Protein AF-A0A5C7XMF4-F1 (afdb_monomer)

Foldseek 3Di:
DQADDDDPDPQSLVLLCVLCVQLSVLLVQLNVLSPQLVVQLVVLVVVQVVCVVVVNHDPVSVVRNVVSVVSNVSSVVSNVVSVVSQVVQVWDADPVQRKIWGHDPNDIDITGPVNVVVVVVD

Mean predicted aligned error: 5.95 Å

Sequence (122 aa):
MFVQPMWSDEVERIGFRRCTPLGYALHGIGGLLGFIGLLSLFASLAYAAYRGIAGTFDTSLLWMPVAGLGFGVVGGSLTALARSLAKRKSYRYDYASRMSCWREGGAERTYSFDDWQAERQR

Radius of gyration: 20.02 Å; Cα contacts (8 Å, |Δi|>4): 169; chains: 1; bounding box: 48×26×61 Å

pLDDT: mean 88.36, std 5.84, range [59.41, 94.56]

Solvent-accessible surface area (backbone atoms only — not comparable to full-atom values): 6261 Å² total; per-r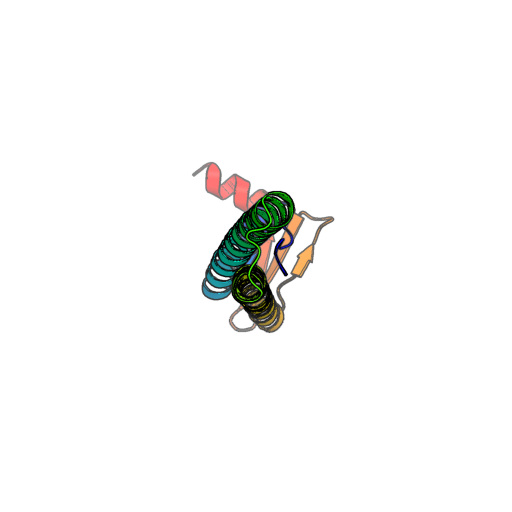esidue (Å²): 76,42,75,66,89,72,68,94,46,70,38,51,48,50,33,46,35,70,74,25,54,67,27,41,51,32,34,51,53,10,38,50,35,2,48,51,12,51,53,43,26,54,53,35,49,54,50,49,52,51,28,49,75,70,72,67,61,55,80,74,59,60,52,48,37,52,52,12,49,49,32,13,52,52,9,31,49,34,33,51,49,17,51,50,55,35,52,76,32,57,50,46,71,41,82,90,76,44,30,15,36,30,49,56,97,88,43,82,46,76,40,37,53,66,57,56,53,58,64,71,77,108

Nearest PDB structures (foldseek):
  4bne-assembly1_B  TM=4.665E-01  e=2.699E+00  Gallus gallus
  3q84-assembly1_B  TM=3.890E-01  e=2.002E+00  Homo sapiens
  3lll-assembly1_B  TM=3.950E-01  e=2.542E+00  Mus musculus
  2x3v-assembly2_C  TM=3.792E-01  e=2.865E+00  Mus musculus
  3ja6-assembly1_I  TM=3.762E-01  e=2.125E+00  Escherichia coli

Structure (mmCIF, N/CA/C/O backbone):
data_AF-A0A5C7XMF4-F1
#
_entry.id   AF-A0A5C7XMF4-F1
#
loop_
_atom_site.group_PDB
_atom_site.id
_atom_site.type_symbol
_atom_site.label_atom_id
_atom_site.label_alt_id
_atom_site.label_comp_id
_atom_site.label_asym_id
_atom_site.label_entity_id
_atom_site.label_seq_id
_atom_site.pdbx_PDB_ins_code
_atom_site.Cartn_x
_atom_site.Cartn_y
_atom_site.Cartn_z
_atom_site.occupancy
_atom_site.B_iso_or_equiv
_atom_site.auth_seq_id
_atom_site.auth_comp_id
_atom_site.auth_asym_id
_atom_site.auth_atom_id
_atom_site.pdbx_PDB_model_num
ATOM 1 N N . MET A 1 1 ? -3.823 -5.756 3.292 1.00 61.91 1 MET A N 1
ATOM 2 C CA . MET A 1 1 ? -5.045 -4.971 3.571 1.00 61.91 1 MET A CA 1
ATOM 3 C C . MET A 1 1 ? -4.663 -3.587 4.072 1.00 61.91 1 MET A C 1
ATOM 5 O O . MET A 1 1 ? -4.947 -2.629 3.377 1.00 61.91 1 MET A O 1
ATOM 9 N N . PHE A 1 2 ? -3.918 -3.488 5.179 1.00 59.41 2 PHE A N 1
ATOM 10 C CA . PHE A 1 2 ? -3.459 -2.197 5.713 1.00 59.41 2 PHE A CA 1
ATOM 11 C C . PHE A 1 2 ? -2.011 -1.831 5.362 1.00 59.41 2 PHE A C 1
ATOM 13 O O . PHE A 1 2 ? -1.737 -0.681 5.045 1.00 59.41 2 PHE A O 1
ATOM 20 N N . VAL A 1 3 ? -1.097 -2.808 5.362 1.00 68.56 3 VAL A N 1
ATOM 21 C CA . VAL A 1 3 ? 0.304 -2.602 4.967 1.00 68.56 3 VAL A CA 1
ATOM 22 C C . VAL A 1 3 ? 0.502 -3.155 3.561 1.00 68.56 3 VAL A C 1
ATOM 24 O O . VAL A 1 3 ? 0.236 -4.333 3.304 1.00 68.56 3 VAL A O 1
ATOM 27 N N . GLN A 1 4 ? 0.902 -2.281 2.642 1.00 72.75 4 GLN A N 1
ATOM 28 C CA . GLN A 1 4 ? 1.258 -2.641 1.272 1.00 72.75 4 GLN A CA 1
ATOM 29 C C . GLN A 1 4 ? 2.758 -2.952 1.211 1.00 72.75 4 GLN A C 1
ATOM 31 O O . GLN A 1 4 ? 3.521 -2.322 1.945 1.00 72.75 4 GLN A O 1
ATOM 36 N N . PRO A 1 5 ? 3.208 -3.897 0.366 1.00 76.12 5 PRO A N 1
ATOM 37 C CA . PRO A 1 5 ? 4.632 -4.174 0.236 1.00 76.12 5 PRO A CA 1
ATOM 38 C C . PRO A 1 5 ? 5.334 -2.931 -0.301 1.00 76.12 5 PRO A C 1
ATOM 40 O O . PRO A 1 5 ? 4.965 -2.431 -1.365 1.00 76.12 5 PRO A O 1
ATOM 43 N N . MET A 1 6 ? 6.306 -2.440 0.461 1.00 81.94 6 MET A N 1
ATOM 44 C CA . MET A 1 6 ? 7.133 -1.310 0.064 1.00 81.94 6 MET A CA 1
ATOM 45 C C . MET A 1 6 ? 8.095 -1.737 -1.049 1.00 81.94 6 MET A C 1
ATOM 47 O O . MET A 1 6 ? 8.429 -2.917 -1.160 1.00 81.94 6 MET A O 1
ATOM 51 N N . TRP A 1 7 ? 8.514 -0.778 -1.871 1.00 87.75 7 TRP A N 1
ATOM 52 C CA . TRP A 1 7 ? 9.517 -0.997 -2.911 1.00 87.75 7 TRP A CA 1
ATOM 53 C C . TRP A 1 7 ? 10.832 -1.472 -2.282 1.00 87.75 7 TRP A C 1
ATOM 55 O O . TRP A 1 7 ? 11.234 -0.938 -1.244 1.00 87.75 7 TRP A O 1
ATOM 65 N N . SER A 1 8 ? 11.501 -2.451 -2.893 1.00 85.81 8 SER A N 1
ATOM 66 C CA . SER A 1 8 ? 12.825 -2.905 -2.456 1.00 85.81 8 SER A CA 1
ATOM 67 C C . SER A 1 8 ? 13.881 -1.827 -2.662 1.00 85.81 8 SER A C 1
ATOM 69 O O . SER A 1 8 ? 14.829 -1.726 -1.885 1.00 85.81 8 SER A O 1
ATOM 71 N N . ASP A 1 9 ? 13.704 -1.009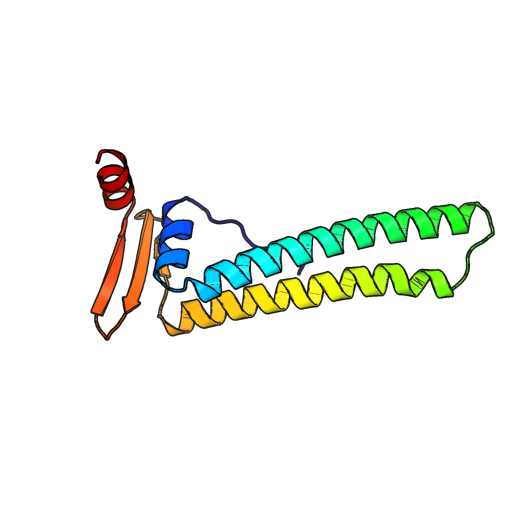 -3.696 1.00 87.88 9 ASP A N 1
ATOM 72 C CA . ASP A 1 9 ? 14.601 0.074 -4.059 1.00 87.88 9 ASP A CA 1
ATOM 73 C C . ASP A 1 9 ? 13.917 1.103 -4.969 1.00 87.88 9 ASP A C 1
ATOM 75 O O . ASP A 1 9 ? 12.759 0.999 -5.384 1.00 87.88 9 ASP A O 1
ATOM 79 N N . GLU A 1 10 ? 14.682 2.147 -5.258 1.00 88.31 10 GLU A N 1
ATOM 80 C CA . GLU A 1 10 ? 14.251 3.288 -6.045 1.00 88.31 10 GLU A CA 1
ATOM 81 C C . GLU A 1 10 ? 14.057 2.949 -7.533 1.00 88.31 10 GLU A C 1
ATOM 83 O O . GLU A 1 10 ? 13.232 3.572 -8.204 1.00 88.31 10 GLU A O 1
ATOM 88 N N . VAL A 1 11 ? 14.762 1.933 -8.045 1.00 88.12 11 VAL A N 1
ATOM 89 C CA . VAL A 1 11 ? 14.644 1.480 -9.438 1.00 88.12 11 VAL A CA 1
ATOM 90 C C . VAL A 1 11 ? 13.309 0.776 -9.638 1.00 88.12 11 VAL A C 1
ATOM 92 O O . VAL A 1 11 ? 12.603 1.081 -10.600 1.00 88.12 11 VAL A O 1
ATOM 95 N N . GLU A 1 12 ? 12.903 -0.083 -8.700 1.00 90.31 12 GLU A N 1
ATOM 96 C CA . GLU A 1 12 ? 11.573 -0.695 -8.692 1.00 90.31 12 GLU A CA 1
ATOM 97 C C . GLU A 1 12 ? 10.483 0.389 -8.672 1.00 90.31 12 GLU A C 1
ATOM 99 O O . GLU A 1 12 ? 9.582 0.392 -9.519 1.00 90.31 12 GLU A O 1
ATOM 104 N N . ARG A 1 13 ? 10.612 1.372 -7.767 1.00 91.44 13 ARG A N 1
ATOM 105 C CA . ARG A 1 13 ? 9.656 2.479 -7.618 1.00 91.44 13 ARG A CA 1
ATOM 106 C C . ARG A 1 13 ? 9.502 3.296 -8.900 1.00 91.44 13 ARG A C 1
ATOM 108 O O . ARG A 1 13 ? 8.379 3.560 -9.343 1.00 91.44 13 ARG A O 1
ATOM 115 N N . ILE A 1 14 ? 10.618 3.718 -9.492 1.00 90.31 14 ILE A N 1
ATOM 116 C CA . ILE A 1 14 ? 10.622 4.528 -10.716 1.00 90.31 14 ILE A CA 1
ATOM 117 C C . ILE A 1 14 ? 10.130 3.699 -11.901 1.00 90.31 14 ILE A C 1
ATOM 119 O O . ILE A 1 14 ? 9.292 4.184 -12.663 1.00 90.31 14 ILE A O 1
ATOM 123 N N . GLY A 1 15 ? 10.573 2.448 -12.024 1.00 89.69 15 GLY A N 1
ATOM 124 C CA . GLY A 1 15 ? 10.118 1.524 -13.057 1.00 89.69 15 GLY A CA 1
ATOM 125 C C . GLY A 1 15 ? 8.608 1.316 -13.024 1.00 89.69 15 GLY A C 1
ATOM 126 O O . GLY A 1 15 ? 7.937 1.418 -14.050 1.00 89.69 15 GLY A O 1
ATOM 127 N N . PHE A 1 16 ? 8.037 1.110 -11.835 1.00 90.75 16 PHE A N 1
ATOM 128 C CA . PHE A 1 16 ? 6.591 0.964 -11.670 1.00 90.75 16 PHE A CA 1
ATOM 129 C C . PHE A 1 16 ? 5.837 2.251 -12.036 1.00 90.75 16 PHE A C 1
ATOM 131 O O . PHE A 1 16 ? 4.795 2.200 -12.699 1.00 90.75 16 PHE A O 1
ATOM 138 N N . ARG A 1 17 ? 6.377 3.417 -11.653 1.00 92.00 17 ARG A N 1
ATOM 139 C CA . ARG A 1 17 ? 5.823 4.734 -12.005 1.00 92.00 17 ARG A CA 1
ATOM 140 C C . ARG A 1 17 ? 5.851 4.996 -13.512 1.00 92.00 17 ARG A C 1
ATOM 142 O O . ARG A 1 17 ? 4.865 5.512 -14.032 1.00 92.00 17 ARG A O 1
ATOM 149 N N . ARG A 1 18 ? 6.944 4.647 -14.201 1.00 89.06 18 ARG A N 1
ATOM 150 C CA . ARG A 1 18 ? 7.083 4.785 -15.664 1.00 89.06 18 ARG A CA 1
ATOM 151 C C . ARG A 1 18 ? 6.147 3.828 -16.397 1.00 89.06 18 ARG A C 1
ATOM 153 O O . ARG A 1 18 ? 5.425 4.252 -17.291 1.00 89.06 18 ARG A O 1
ATOM 160 N N . CYS A 1 19 ? 6.087 2.573 -15.958 1.00 90.31 19 CYS A N 1
ATOM 161 C CA . CYS A 1 19 ? 5.197 1.568 -16.529 1.00 90.31 19 CYS A CA 1
ATOM 162 C C . CYS A 1 19 ? 3.718 1.962 -16.382 1.00 90.31 19 CYS A C 1
ATOM 164 O O . CYS A 1 19 ? 2.962 1.963 -17.357 1.00 90.31 19 CYS A O 1
ATOM 166 N N . THR A 1 20 ? 3.281 2.326 -15.174 1.00 90.94 20 THR A N 1
ATOM 167 C CA . THR A 1 20 ? 1.882 2.678 -14.895 1.00 90.94 20 THR A CA 1
ATOM 168 C C . THR A 1 20 ? 1.780 3.874 -13.944 1.00 90.94 20 THR A C 1
ATOM 170 O O . THR A 1 20 ? 1.673 3.674 -12.734 1.00 90.94 20 THR A O 1
ATOM 173 N N . PRO A 1 21 ? 1.718 5.124 -14.444 1.00 90.50 21 PRO A N 1
ATOM 174 C CA . PRO A 1 21 ? 1.599 6.298 -13.574 1.00 90.50 21 PRO A CA 1
ATOM 175 C C . PRO A 1 21 ? 0.284 6.294 -12.783 1.00 90.50 21 PRO A C 1
ATOM 177 O O . PRO A 1 21 ? 0.272 6.603 -11.592 1.00 90.50 21 PRO A O 1
ATOM 180 N N . LEU A 1 22 ? -0.811 5.850 -13.412 1.00 90.62 22 LEU A N 1
ATOM 181 C CA . LEU A 1 22 ? -2.092 5.650 -12.732 1.00 90.62 22 LEU A CA 1
ATOM 182 C C . LEU A 1 22 ? -1.998 4.549 -11.666 1.00 90.62 22 LEU A C 1
ATOM 184 O O . LEU A 1 22 ? -2.471 4.731 -10.549 1.00 90.62 22 LEU A O 1
ATOM 188 N N . GLY A 1 23 ? -1.348 3.426 -11.989 1.00 89.50 23 GLY A N 1
ATOM 189 C CA . GLY A 1 23 ? -1.109 2.342 -11.035 1.00 89.50 23 GLY A CA 1
ATOM 190 C C . GLY A 1 23 ? -0.301 2.821 -9.829 1.00 89.50 23 GLY A C 1
ATOM 191 O O . GLY A 1 23 ? -0.640 2.501 -8.696 1.00 89.50 23 GLY A O 1
ATOM 192 N N . TYR A 1 24 ? 0.719 3.649 -10.049 1.00 91.00 24 TYR A N 1
ATOM 193 C CA . TYR A 1 24 ? 1.520 4.245 -8.982 1.00 91.00 24 TYR A CA 1
ATOM 194 C C . TYR A 1 24 ? 0.685 5.152 -8.066 1.00 91.00 24 TYR A C 1
ATOM 196 O O . TYR A 1 24 ? 0.759 5.022 -6.844 1.00 91.00 24 TYR A O 1
ATOM 204 N N . ALA A 1 25 ? -0.167 6.010 -8.637 1.00 91.75 25 ALA A N 1
ATOM 205 C CA . ALA A 1 25 ? -1.083 6.843 -7.857 1.00 91.75 25 ALA A CA 1
ATOM 206 C C . ALA A 1 25 ? -2.067 5.993 -7.031 1.00 91.75 25 ALA A C 1
ATOM 208 O O . ALA A 1 25 ? -2.228 6.228 -5.834 1.00 91.75 25 ALA A O 1
ATOM 209 N N . LEU A 1 26 ? -2.663 4.959 -7.637 1.00 90.81 26 LEU A N 1
ATOM 210 C CA . LEU A 1 26 ? -3.563 4.023 -6.952 1.00 90.81 26 LEU A CA 1
ATOM 211 C C . LEU A 1 26 ? -2.860 3.258 -5.826 1.00 90.81 26 LEU A C 1
ATOM 213 O O . LEU A 1 26 ? -3.441 3.073 -4.760 1.00 90.81 26 LEU A O 1
ATOM 217 N N . HIS A 1 27 ? -1.608 2.843 -6.036 1.00 90.44 27 HIS A N 1
ATOM 218 C CA . HIS A 1 27 ? -0.801 2.191 -5.008 1.00 90.44 27 HIS A CA 1
ATOM 219 C C . HIS A 1 27 ? -0.566 3.128 -3.815 1.00 90.44 27 HIS A C 1
ATOM 221 O O . HIS A 1 27 ? -0.732 2.706 -2.672 1.00 90.44 27 HIS A O 1
ATOM 227 N N . GLY A 1 28 ? -0.237 4.398 -4.076 1.00 89.19 28 GLY A N 1
ATOM 228 C CA . GLY A 1 28 ? -0.034 5.414 -3.040 1.00 89.19 28 GLY A CA 1
ATOM 229 C C . GLY A 1 28 ? -1.305 5.722 -2.245 1.00 89.19 28 GLY A C 1
ATOM 230 O O . GLY A 1 28 ? -1.287 5.664 -1.017 1.00 89.19 28 GLY A O 1
ATOM 231 N N . ILE A 1 29 ? -2.426 5.978 -2.932 1.00 90.94 29 ILE A N 1
ATOM 232 C CA . ILE A 1 29 ? -3.732 6.215 -2.290 1.00 90.94 29 ILE A CA 1
ATOM 233 C C . ILE A 1 29 ? -4.159 4.982 -1.487 1.00 90.94 29 ILE A C 1
ATOM 235 O O . ILE A 1 29 ? -4.611 5.109 -0.351 1.00 90.94 29 ILE A O 1
ATOM 239 N N . GLY A 1 30 ? -3.975 3.785 -2.049 1.00 90.12 30 GLY A N 1
ATOM 240 C CA . GLY A 1 30 ? -4.289 2.531 -1.374 1.00 90.12 30 GLY A CA 1
ATOM 241 C C . GLY A 1 30 ? -3.475 2.324 -0.096 1.00 90.12 30 GLY A C 1
ATOM 242 O O . GLY A 1 30 ? -4.029 1.917 0.925 1.00 90.12 30 GLY A O 1
ATOM 243 N N . GLY A 1 31 ? -2.185 2.669 -0.123 1.00 89.06 31 GLY A N 1
A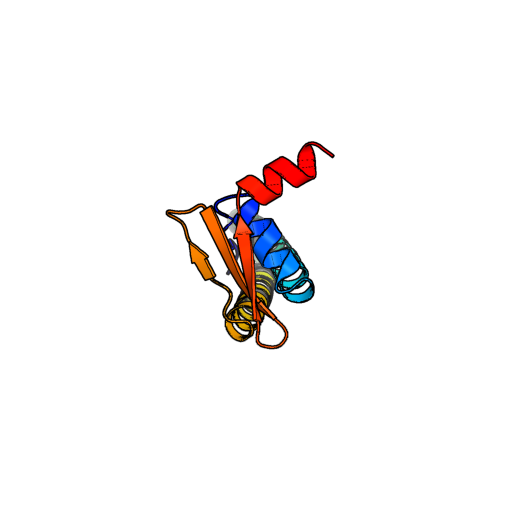TOM 244 C CA . GLY A 1 31 ? -1.323 2.671 1.060 1.00 89.06 31 GLY A CA 1
ATOM 245 C C . GLY A 1 31 ? -1.773 3.679 2.121 1.00 89.06 31 GLY A C 1
ATOM 246 O O . GLY A 1 31 ? -1.863 3.323 3.294 1.00 89.06 31 GLY A O 1
ATOM 247 N N . LEU A 1 32 ? -2.125 4.905 1.719 1.00 91.94 32 LEU A N 1
ATOM 248 C CA . LEU A 1 32 ? -2.606 5.943 2.637 1.00 91.94 32 LEU A CA 1
ATOM 249 C C . LEU A 1 32 ? -3.931 5.551 3.306 1.00 91.94 32 LEU A C 1
ATOM 251 O O . LEU A 1 32 ? -4.062 5.678 4.520 1.00 91.94 32 LEU A O 1
ATOM 255 N N . LEU A 1 33 ? -4.894 5.031 2.540 1.00 91.62 33 LEU A N 1
ATOM 256 C CA . LEU A 1 33 ? -6.168 4.544 3.082 1.00 91.62 33 LEU A CA 1
ATOM 257 C C . LEU A 1 33 ? -5.968 3.351 4.020 1.00 91.62 33 LEU A C 1
ATOM 259 O O . LEU A 1 33 ? -6.619 3.280 5.059 1.00 91.62 33 LEU A O 1
ATOM 263 N N . GLY A 1 34 ? -5.036 2.450 3.696 1.00 90.06 34 GLY A N 1
ATOM 264 C CA . GLY A 1 34 ? -4.618 1.387 4.606 1.00 90.06 34 GLY A CA 1
ATOM 265 C C . GLY A 1 34 ? -4.041 1.943 5.912 1.00 90.06 34 GLY A C 1
ATOM 266 O O . GLY A 1 34 ? -4.429 1.518 6.994 1.00 90.06 34 GLY A O 1
ATOM 267 N N . PHE A 1 35 ? -3.174 2.948 5.850 1.00 90.94 35 PHE A N 1
ATOM 268 C CA . PHE A 1 35 ? -2.610 3.551 7.057 1.00 90.94 35 PHE A CA 1
ATOM 269 C C . PHE A 1 35 ? -3.670 4.260 7.917 1.00 90.94 35 PHE A C 1
ATOM 271 O O . PHE A 1 35 ? -3.739 4.027 9.124 1.00 90.94 35 PHE A O 1
ATOM 278 N N . ILE A 1 36 ? -4.544 5.059 7.298 1.00 91.75 36 ILE A N 1
ATOM 279 C CA . ILE A 1 36 ? -5.655 5.738 7.985 1.00 91.75 36 ILE A CA 1
ATOM 280 C C . ILE A 1 36 ? -6.593 4.711 8.622 1.00 91.75 36 ILE A C 1
ATOM 282 O O . ILE A 1 36 ? -6.911 4.823 9.803 1.00 91.75 36 ILE A O 1
ATOM 286 N N . GLY A 1 37 ? -6.987 3.678 7.873 1.00 91.69 37 GLY A N 1
ATOM 287 C CA . GLY A 1 37 ? -7.848 2.613 8.380 1.00 91.69 37 GLY A CA 1
ATOM 288 C C . GLY A 1 37 ? -7.250 1.896 9.588 1.00 91.69 37 GLY A C 1
ATOM 289 O O . GLY A 1 37 ? -7.964 1.624 10.551 1.00 91.69 37 GLY A O 1
ATOM 290 N N . LEU A 1 38 ? -5.935 1.654 9.578 1.00 93.00 38 LEU A N 1
ATOM 291 C CA . LEU A 1 38 ? -5.225 1.036 10.696 1.00 93.00 38 LEU A CA 1
ATOM 292 C C . LEU A 1 38 ? -5.215 1.936 11.939 1.00 93.00 38 LEU A C 1
ATOM 294 O O . LEU A 1 38 ? -5.510 1.464 13.035 1.00 93.00 38 LEU A O 1
ATOM 298 N N . LEU A 1 39 ? -4.924 3.231 11.776 1.00 94.25 39 LEU A N 1
ATOM 299 C CA . LEU A 1 39 ? -4.966 4.197 12.878 1.00 94.25 39 LEU A CA 1
ATOM 300 C C . LEU A 1 39 ? -6.371 4.313 13.474 1.00 94.25 39 LEU A C 1
ATOM 302 O O . LEU A 1 39 ? -6.531 4.252 14.693 1.00 94.25 39 LEU A O 1
ATOM 306 N N . SER A 1 40 ? -7.397 4.428 12.627 1.00 91.88 40 SER A N 1
ATOM 307 C CA . SER A 1 40 ? -8.794 4.470 13.067 1.00 91.88 40 SER A CA 1
ATOM 308 C C . SER A 1 40 ? -9.210 3.186 13.784 1.00 91.88 40 SER A C 1
ATOM 310 O O . SER A 1 40 ? -9.935 3.250 14.776 1.00 91.88 40 SER A O 1
ATOM 312 N N . LEU A 1 41 ? -8.731 2.022 13.335 1.00 93.56 41 LEU A N 1
ATOM 313 C CA . LEU A 1 41 ? -8.991 0.748 14.001 1.00 93.56 41 LEU A CA 1
ATOM 314 C C . LEU A 1 41 ? -8.398 0.734 15.416 1.00 93.56 41 LEU A C 1
ATOM 316 O O . LEU A 1 41 ? -9.113 0.447 16.370 1.00 93.56 41 LEU A O 1
ATOM 320 N N . PHE A 1 42 ? -7.128 1.110 15.584 1.00 94.31 42 PHE A N 1
ATOM 321 C CA . PHE A 1 42 ? -6.514 1.163 16.915 1.00 94.31 42 PHE A CA 1
ATOM 322 C C . PHE A 1 42 ? -7.181 2.191 17.831 1.00 94.31 42 PHE A C 1
ATOM 324 O O . PHE A 1 42 ? -7.466 1.882 18.987 1.00 94.31 42 PHE A O 1
ATOM 331 N N . ALA A 1 43 ? -7.481 3.386 17.317 1.00 94.06 43 ALA A N 1
ATOM 332 C CA . ALA A 1 43 ? -8.145 4.432 18.088 1.00 94.06 43 ALA A CA 1
ATOM 333 C C . ALA A 1 43 ? -9.547 4.001 18.548 1.00 94.06 43 ALA A C 1
ATOM 335 O O . ALA A 1 43 ? -9.899 4.176 19.714 1.00 94.06 43 ALA A O 1
ATOM 336 N N . SER A 1 44 ? -10.333 3.395 17.654 1.00 93.62 44 SER A N 1
ATOM 337 C CA . SER A 1 44 ? -11.685 2.926 17.977 1.00 93.62 44 SER A CA 1
ATOM 338 C C . SER A 1 44 ? -11.684 1.759 18.962 1.00 93.62 44 SER A C 1
ATOM 340 O O . SER A 1 44 ? -12.501 1.750 19.879 1.00 93.62 44 SER A O 1
ATOM 342 N N . LEU A 1 45 ? -10.741 0.819 18.846 1.00 93.56 45 LEU A N 1
ATOM 343 C CA . LEU A 1 45 ? -10.588 -0.274 19.810 1.00 93.56 45 LEU A CA 1
ATOM 344 C C . LEU A 1 45 ? -10.165 0.236 21.192 1.00 93.56 45 LEU A C 1
ATOM 346 O O . LEU A 1 45 ? -10.746 -0.178 22.194 1.00 93.56 45 LEU A O 1
ATOM 350 N N . ALA A 1 46 ? -9.204 1.163 21.257 1.00 94.31 46 ALA A N 1
ATOM 351 C CA . ALA A 1 46 ? -8.787 1.781 22.515 1.00 94.31 46 ALA A CA 1
ATOM 352 C C . ALA A 1 46 ? -9.947 2.539 23.181 1.00 94.31 46 ALA A C 1
ATOM 354 O O . ALA A 1 46 ? -10.168 2.411 24.386 1.00 94.31 46 ALA A O 1
ATOM 355 N N . TYR A 1 47 ? -10.731 3.276 22.390 1.00 93.50 47 TYR A N 1
ATOM 356 C CA . TYR A 1 47 ? -11.908 3.988 22.879 1.00 93.50 47 TYR A CA 1
ATOM 357 C C . TYR A 1 47 ? -13.005 3.034 23.373 1.00 93.50 47 TYR A C 1
ATOM 359 O O . TYR A 1 47 ? -13.549 3.228 24.460 1.00 93.50 47 TYR A O 1
ATOM 367 N N . ALA A 1 48 ? -13.297 1.970 22.622 1.00 92.44 48 ALA A N 1
ATOM 368 C CA . ALA A 1 48 ? -14.265 0.951 23.017 1.00 92.44 48 ALA A CA 1
ATOM 369 C C . ALA A 1 48 ? -13.854 0.250 24.323 1.00 92.44 48 ALA A C 1
ATOM 371 O O . ALA A 1 48 ? -14.682 0.097 25.221 1.00 92.44 48 ALA A O 1
ATOM 372 N N . ALA A 1 49 ? -12.574 -0.108 24.468 1.00 92.44 49 ALA A N 1
ATOM 373 C CA . ALA A 1 49 ? -12.037 -0.700 25.691 1.00 92.44 49 ALA A CA 1
ATOM 374 C C . ALA A 1 49 ? -12.153 0.257 26.887 1.00 92.44 49 ALA A C 1
ATOM 376 O O . ALA A 1 49 ? -1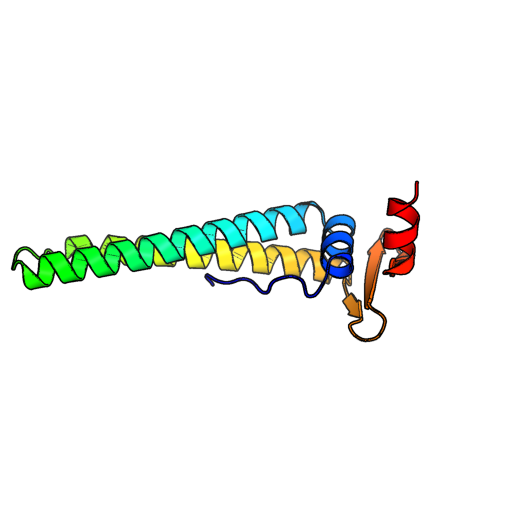2.614 -0.146 27.954 1.00 92.44 49 ALA A O 1
ATOM 377 N N . TYR A 1 50 ? -11.820 1.538 26.697 1.00 94.56 50 TYR A N 1
ATOM 378 C CA . TYR A 1 50 ? -11.991 2.569 27.721 1.00 94.56 50 TYR A CA 1
ATOM 379 C C . TYR A 1 50 ? -13.452 2.685 28.182 1.00 94.56 50 TYR A C 1
ATOM 381 O O . TYR A 1 50 ? -13.726 2.675 29.382 1.00 94.56 50 TYR A O 1
ATOM 389 N N . ARG A 1 51 ? -14.408 2.728 27.245 1.00 93.62 51 ARG A N 1
ATOM 390 C CA . ARG A 1 51 ? -15.848 2.775 27.558 1.00 93.62 51 ARG A CA 1
ATOM 391 C C . ARG A 1 51 ? -16.340 1.499 28.243 1.00 93.62 51 ARG A C 1
ATOM 393 O O . ARG A 1 51 ? -17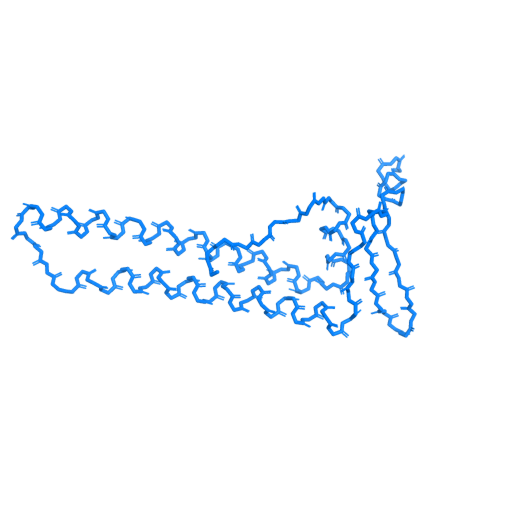.196 1.589 29.120 1.00 93.62 51 ARG A O 1
ATOM 400 N N . GLY A 1 52 ? -15.774 0.347 27.880 1.00 92.25 52 GLY A N 1
ATOM 401 C CA . GLY A 1 52 ? -15.981 -0.936 28.556 1.00 92.25 52 GLY A CA 1
ATOM 402 C C . GLY A 1 52 ? -15.576 -0.890 30.026 1.00 92.25 52 GLY A C 1
ATOM 403 O O . GLY A 1 52 ? -16.380 -1.218 30.892 1.00 92.25 52 GLY A O 1
ATOM 404 N N . ILE A 1 53 ? -14.367 -0.402 30.312 1.00 94.38 53 ILE A N 1
ATOM 405 C CA . ILE A 1 53 ? -13.852 -0.261 31.684 1.00 94.38 53 ILE A CA 1
ATOM 406 C C . ILE A 1 53 ? -14.675 0.759 32.481 1.00 94.38 53 ILE A C 1
ATOM 408 O O . ILE A 1 53 ? -14.986 0.529 33.645 1.00 94.38 53 ILE A O 1
ATOM 412 N N . ALA A 1 54 ? -15.075 1.867 31.854 1.00 93.88 54 ALA A N 1
ATOM 413 C CA . ALA A 1 54 ? -15.895 2.901 32.482 1.00 93.88 54 ALA A CA 1
ATOM 414 C C . ALA A 1 54 ? -17.374 2.501 32.674 1.00 93.88 54 ALA A C 1
ATOM 416 O O . ALA A 1 54 ? -18.156 3.317 33.156 1.00 93.88 54 ALA A O 1
ATOM 417 N N . GLY A 1 55 ? -17.789 1.299 32.253 1.00 91.69 55 GLY A N 1
ATOM 418 C CA . GLY A 1 55 ? -19.173 0.823 32.370 1.00 91.69 55 GLY A CA 1
ATOM 419 C C . GLY A 1 55 ? -20.185 1.572 31.493 1.00 91.69 55 GLY A C 1
ATOM 420 O O . GLY A 1 55 ? -21.387 1.439 31.684 1.00 91.69 55 GLY A O 1
ATOM 421 N N . THR A 1 56 ? -19.717 2.364 30.524 1.00 91.94 56 THR A N 1
ATOM 422 C CA . THR A 1 56 ? -20.548 3.198 29.632 1.00 91.94 56 THR A CA 1
ATOM 423 C C . THR A 1 56 ? -20.463 2.722 28.181 1.00 91.94 56 THR A C 1
ATOM 425 O O . THR A 1 56 ? -20.527 3.515 27.231 1.00 91.94 56 THR A O 1
ATOM 428 N N . PHE A 1 57 ? -20.253 1.417 28.012 1.00 91.88 57 PHE A N 1
ATOM 429 C CA . PHE A 1 57 ? -20.158 0.771 26.715 1.00 91.88 57 PHE A CA 1
ATOM 430 C C . PHE A 1 57 ? -21.526 0.693 26.044 1.00 91.88 57 PHE A C 1
ATOM 432 O O . PHE A 1 57 ? -22.503 0.251 26.642 1.00 91.88 57 PHE A O 1
ATOM 439 N N . ASP A 1 58 ? -21.555 1.081 24.776 1.00 91.62 58 ASP A N 1
ATOM 440 C CA . ASP A 1 58 ? -22.700 0.913 23.897 1.00 91.62 58 ASP A CA 1
ATOM 441 C C . ASP A 1 58 ? -22.259 0.073 22.697 1.00 91.62 58 ASP A C 1
ATOM 443 O O . ASP A 1 58 ? -21.211 0.316 22.096 1.00 91.62 58 ASP A O 1
ATOM 447 N N . THR A 1 59 ? -23.080 -0.910 22.339 1.00 89.69 59 THR A N 1
ATOM 448 C CA . THR A 1 59 ? -22.940 -1.715 21.121 1.00 89.69 59 THR A CA 1
ATOM 449 C C . THR A 1 59 ? -22.820 -0.883 19.845 1.00 89.69 59 THR A C 1
ATOM 451 O O . THR A 1 59 ? -22.161 -1.322 18.904 1.00 89.69 59 THR A O 1
ATOM 454 N N . SER A 1 60 ? -23.378 0.332 19.816 1.00 90.62 60 SER A N 1
ATOM 455 C CA . SER A 1 60 ? -23.207 1.268 18.706 1.00 90.62 60 SER A CA 1
ATOM 456 C C . SER A 1 60 ? -21.727 1.576 18.444 1.00 90.62 60 SER A C 1
ATOM 458 O O . SER A 1 60 ? -21.330 1.708 17.294 1.00 90.62 60 SER A O 1
ATOM 460 N N . LEU A 1 61 ? -20.851 1.555 19.454 1.00 88.00 61 LEU A N 1
ATOM 461 C CA . LEU A 1 61 ? -19.411 1.803 19.291 1.00 88.00 61 LEU A CA 1
ATOM 462 C C . LEU A 1 61 ? -18.703 0.766 18.402 1.00 88.00 61 LEU A C 1
ATOM 464 O O . LEU A 1 61 ? -17.624 1.048 17.880 1.00 88.00 61 LEU A O 1
ATOM 468 N N . LEU A 1 62 ? -19.306 -0.407 18.178 1.00 89.62 62 LEU A N 1
ATOM 469 C CA . LEU A 1 62 ? -18.749 -1.456 17.320 1.00 89.62 62 LEU A CA 1
ATOM 470 C C . LEU A 1 62 ? -18.748 -1.090 15.829 1.00 89.62 62 LEU A C 1
ATOM 472 O O . LEU A 1 62 ? -18.006 -1.708 15.067 1.00 89.62 62 LEU A O 1
ATOM 476 N N . TRP A 1 63 ? -19.502 -0.075 15.383 1.00 92.25 63 TRP A N 1
ATOM 477 C CA . TRP A 1 63 ? -19.430 0.359 13.980 1.00 92.25 63 TRP A CA 1
ATOM 478 C C . TRP A 1 63 ? -18.087 1.035 13.655 1.00 92.25 63 TRP A C 1
ATOM 480 O O . TRP A 1 63 ? -17.600 0.937 12.529 1.00 92.25 63 TRP A O 1
ATOM 490 N N . MET A 1 64 ? -17.454 1.691 14.634 1.00 90.25 64 MET A N 1
ATOM 491 C CA . MET A 1 64 ? -16.197 2.421 14.437 1.00 90.25 64 MET A CA 1
ATOM 492 C C . MET A 1 64 ? -15.039 1.525 13.958 1.00 90.25 64 MET A C 1
ATOM 494 O O . MET A 1 64 ? -14.416 1.864 12.946 1.00 90.25 64 MET A O 1
ATOM 498 N N . PRO A 1 65 ? -14.747 0.369 14.593 1.00 89.88 65 PRO A N 1
ATOM 499 C CA . PRO A 1 65 ? -13.731 -0.542 14.074 1.00 89.88 65 PRO A CA 1
ATOM 500 C C . PRO A 1 65 ? -14.121 -1.121 12.708 1.00 89.88 65 PRO A C 1
ATOM 502 O O . PRO A 1 65 ? -13.249 -1.300 11.859 1.00 89.88 65 PRO A O 1
ATOM 505 N N . VAL A 1 66 ? -15.416 -1.340 12.439 1.00 92.25 66 VAL A N 1
ATOM 506 C CA . VAL A 1 66 ? -15.899 -1.782 11.116 1.00 92.25 66 VAL A CA 1
ATOM 507 C C . VAL A 1 66 ? -15.579 -0.747 10.032 1.00 92.25 66 VAL A C 1
ATOM 509 O O . VAL A 1 66 ? -15.120 -1.118 8.952 1.00 92.25 66 VAL A O 1
ATOM 512 N N . ALA A 1 67 ? -15.733 0.549 10.316 1.00 89.25 67 ALA A N 1
ATOM 513 C CA . ALA A 1 67 ? -15.338 1.607 9.387 1.00 89.25 67 ALA A CA 1
ATOM 514 C C . ALA A 1 67 ? -13.821 1.597 9.115 1.00 89.25 67 ALA A C 1
ATOM 516 O O . ALA A 1 67 ? -13.403 1.674 7.958 1.00 89.25 67 ALA A O 1
ATOM 517 N N . GLY A 1 68 ? -12.996 1.417 10.155 1.00 89.44 68 GLY A N 1
ATOM 518 C CA . GLY A 1 68 ? -11.543 1.248 10.017 1.00 89.44 68 GLY A CA 1
ATOM 519 C C . GLY A 1 68 ? -11.168 0.056 9.126 1.00 89.44 68 GLY A C 1
ATOM 520 O O . GLY A 1 68 ? -10.341 0.187 8.220 1.00 89.44 68 GLY A O 1
ATOM 521 N N . LEU A 1 69 ? -11.840 -1.087 9.311 1.00 91.31 69 LEU A N 1
ATOM 522 C CA . LEU A 1 69 ? -11.711 -2.259 8.436 1.00 91.31 69 LEU A CA 1
ATOM 523 C C . LEU A 1 69 ? -12.089 -1.943 6.986 1.00 91.31 69 LEU A C 1
ATOM 525 O O . LEU A 1 69 ? -11.357 -2.332 6.075 1.00 91.31 69 LEU A O 1
ATOM 529 N N . GLY A 1 70 ? -13.171 -1.192 6.769 1.00 91.25 70 GLY A N 1
ATOM 530 C CA . GLY A 1 70 ? -13.611 -0.748 5.445 1.00 91.25 70 GLY A CA 1
ATOM 531 C C . GLY A 1 70 ? -12.524 0.013 4.683 1.00 91.25 70 GLY A C 1
ATOM 532 O O . GLY A 1 70 ? -12.225 -0.322 3.535 1.00 91.25 70 GLY A O 1
ATOM 533 N N . PHE A 1 71 ? -11.851 0.964 5.336 1.00 90.56 71 PHE A N 1
ATOM 534 C CA . PHE A 1 71 ? -10.710 1.671 4.740 1.00 90.56 71 PHE A CA 1
ATOM 535 C C . PHE A 1 71 ? -9.567 0.723 4.351 1.00 90.56 71 PHE A C 1
ATOM 537 O O . PHE A 1 71 ? -8.988 0.868 3.273 1.00 90.56 71 PHE A O 1
ATOM 544 N N . GLY A 1 72 ? -9.294 -0.298 5.168 1.00 89.25 72 GLY A N 1
ATOM 545 C CA . GLY A 1 72 ? -8.336 -1.355 4.837 1.00 89.25 72 GLY A CA 1
ATOM 546 C C . GLY A 1 72 ? -8.735 -2.183 3.613 1.00 89.25 72 GLY A C 1
ATOM 547 O O . GLY A 1 72 ? -7.879 -2.497 2.783 1.00 89.25 72 GLY A O 1
ATOM 548 N N . VAL A 1 73 ? -10.020 -2.535 3.467 1.00 91.75 73 VAL A N 1
ATOM 549 C CA . VAL A 1 73 ? -10.528 -3.261 2.283 1.00 91.75 73 VAL A CA 1
ATOM 550 C C . VAL A 1 73 ? -10.294 -2.424 1.029 1.00 91.75 73 VAL A C 1
ATOM 552 O O . VAL A 1 73 ? -9.735 -2.913 0.043 1.00 91.75 73 VAL A O 1
ATOM 555 N N . VAL A 1 74 ? -10.714 -1.158 1.069 1.00 92.19 74 VAL A N 1
ATOM 556 C CA . VAL A 1 74 ? -10.625 -0.241 -0.072 1.00 92.19 74 VAL A CA 1
ATOM 557 C C . VAL A 1 74 ? -9.163 0.002 -0.436 1.00 92.19 74 VAL A C 1
ATOM 559 O O . VAL A 1 74 ? -8.790 -0.153 -1.600 1.00 92.19 74 VAL A O 1
ATOM 562 N N . GLY A 1 75 ? -8.310 0.282 0.553 1.00 89.38 75 GLY A N 1
ATOM 563 C CA . GLY A 1 75 ? -6.877 0.469 0.343 1.00 89.38 75 GLY A CA 1
ATOM 564 C C . GLY A 1 75 ? -6.202 -0.767 -0.257 1.00 89.38 75 GLY A C 1
ATOM 565 O O . GLY A 1 75 ? -5.468 -0.671 -1.242 1.00 89.38 75 GLY A O 1
ATOM 566 N N . GLY A 1 76 ? -6.525 -1.953 0.269 1.00 89.06 76 GLY A N 1
ATOM 567 C CA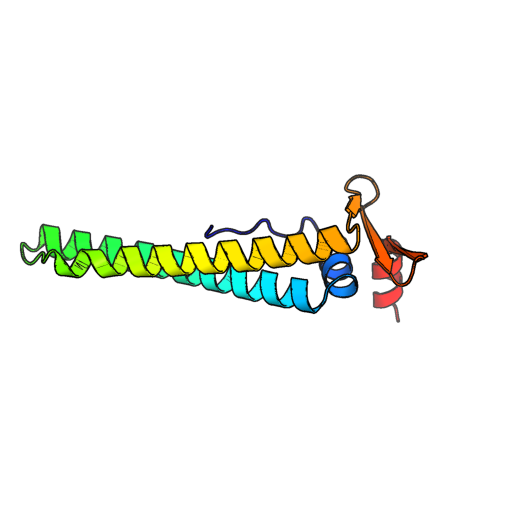 . GLY A 1 76 ? -6.102 -3.243 -0.278 1.00 89.06 76 GLY A CA 1
ATOM 568 C C . GLY A 1 76 ? -6.493 -3.432 -1.743 1.00 89.06 76 GLY A C 1
ATOM 569 O O . GLY A 1 76 ? -5.661 -3.821 -2.565 1.00 89.06 76 GLY A O 1
ATOM 570 N N . SER A 1 77 ? -7.744 -3.113 -2.070 1.00 89.81 77 SER A N 1
ATOM 571 C CA . SER A 1 77 ? -8.312 -3.274 -3.410 1.00 89.81 77 SER A CA 1
ATOM 572 C C . SER A 1 77 ? -7.648 -2.346 -4.426 1.00 89.81 77 SER A C 1
ATOM 574 O O . SER A 1 77 ? -7.282 -2.792 -5.511 1.00 89.81 77 SER A O 1
ATOM 576 N N . LEU A 1 78 ? -7.410 -1.080 -4.071 1.00 90.62 78 LEU A N 1
ATOM 577 C CA . LEU A 1 78 ? -6.736 -0.116 -4.949 1.00 90.62 78 LEU A CA 1
ATOM 578 C C . LEU A 1 78 ? -5.315 -0.555 -5.295 1.00 90.62 78 LEU A C 1
ATOM 580 O O . LEU A 1 78 ? -4.909 -0.497 -6.457 1.00 90.62 78 LEU A O 1
ATOM 584 N N . THR A 1 79 ? -4.567 -1.065 -4.320 1.00 88.50 79 THR A N 1
ATOM 585 C CA . THR A 1 79 ? -3.218 -1.563 -4.592 1.00 88.50 79 THR A CA 1
ATOM 586 C C . THR A 1 79 ? -3.224 -2.878 -5.375 1.00 88.50 79 THR A C 1
ATOM 588 O O . THR A 1 79 ? -2.351 -3.099 -6.220 1.00 88.50 79 THR A O 1
ATOM 591 N N . ALA A 1 80 ? -4.217 -3.745 -5.164 1.00 88.62 80 ALA A N 1
ATOM 592 C CA . ALA A 1 80 ? -4.404 -4.930 -5.999 1.00 88.62 80 ALA A CA 1
ATOM 593 C C . ALA A 1 80 ? -4.697 -4.542 -7.460 1.00 88.62 80 ALA A C 1
ATOM 595 O O . ALA A 1 80 ? -4.101 -5.108 -8.380 1.00 88.62 80 ALA A O 1
ATOM 596 N N . LEU A 1 81 ? -5.539 -3.526 -7.677 1.00 89.94 81 LEU A N 1
ATOM 597 C CA . LEU A 1 81 ? -5.814 -2.961 -8.999 1.00 89.94 81 LEU A CA 1
ATOM 598 C C . LEU A 1 81 ? -4.556 -2.351 -9.625 1.00 89.94 81 LEU A C 1
ATOM 600 O O . LEU A 1 81 ? -4.258 -2.648 -10.780 1.00 89.94 81 LEU A O 1
ATOM 604 N N . ALA A 1 82 ? -3.767 -1.588 -8.863 1.00 90.38 82 ALA A N 1
ATOM 605 C CA . ALA A 1 82 ? -2.487 -1.048 -9.320 1.00 90.38 82 ALA A CA 1
ATOM 606 C C . ALA A 1 82 ? -1.554 -2.149 -9.849 1.00 90.38 82 ALA A C 1
ATOM 608 O O . ALA A 1 82 ? -1.003 -2.038 -10.945 1.00 90.38 82 ALA A O 1
ATOM 609 N N . ARG A 1 83 ? -1.420 -3.253 -9.105 1.00 86.88 83 ARG A N 1
ATOM 610 C CA . ARG A 1 83 ? -0.612 -4.404 -9.533 1.00 86.88 83 ARG A CA 1
ATOM 611 C C . ARG A 1 83 ? -1.216 -5.145 -10.717 1.00 86.88 83 ARG A C 1
ATOM 613 O O . ARG A 1 83 ? -0.472 -5.632 -11.560 1.00 86.88 83 ARG A O 1
ATOM 620 N N . SER A 1 84 ? -2.541 -5.226 -10.806 1.00 89.81 84 SER A N 1
ATOM 621 C CA . SER A 1 84 ? -3.220 -5.807 -11.967 1.00 89.81 84 SER A CA 1
ATOM 622 C C . SER A 1 84 ? -2.920 -5.012 -13.242 1.00 89.81 84 SER A C 1
ATOM 624 O O . SER A 1 84 ? -2.584 -5.600 -14.269 1.00 89.81 84 SER A O 1
ATOM 626 N N . LEU A 1 85 ? -2.931 -3.677 -13.166 1.00 89.62 85 LEU A N 1
ATOM 627 C CA . LEU A 1 85 ? -2.550 -2.804 -14.280 1.00 89.62 85 LEU A CA 1
ATOM 628 C C . LEU A 1 85 ? -1.088 -3.007 -14.697 1.00 89.62 85 LEU A C 1
ATOM 630 O O . LEU A 1 85 ? -0.809 -3.137 -15.887 1.00 89.62 85 LEU A O 1
ATOM 634 N N . ALA A 1 86 ? -0.168 -3.100 -13.736 1.00 88.94 86 ALA A N 1
ATOM 635 C CA . ALA A 1 86 ? 1.242 -3.360 -14.026 1.00 88.94 86 ALA A CA 1
ATOM 636 C C . ALA A 1 86 ? 1.461 -4.750 -14.657 1.00 88.94 86 ALA A C 1
ATOM 638 O O . ALA A 1 86 ? 2.201 -4.882 -15.632 1.00 88.94 86 ALA A O 1
ATOM 639 N N . LYS A 1 87 ? 0.751 -5.782 -14.177 1.00 88.00 87 LYS A N 1
ATOM 640 C CA . LYS A 1 87 ? 0.779 -7.133 -14.767 1.00 88.00 87 LYS A CA 1
ATOM 641 C C . LYS A 1 87 ? 0.289 -7.151 -16.214 1.00 88.00 87 LYS A C 1
ATOM 643 O O . LYS A 1 87 ? 0.853 -7.880 -17.023 1.00 88.00 87 LYS A O 1
ATOM 648 N N . ARG A 1 88 ? -0.710 -6.333 -16.568 1.00 87.94 88 ARG A N 1
ATOM 649 C CA . ARG A 1 88 ? -1.179 -6.201 -17.963 1.00 87.94 88 ARG A CA 1
ATOM 650 C C . ARG A 1 88 ? -0.106 -5.649 -18.902 1.00 87.94 88 ARG A C 1
ATOM 652 O O . ARG A 1 88 ? -0.127 -5.973 -20.081 1.00 87.94 88 ARG A O 1
ATOM 659 N N . LYS A 1 89 ? 0.835 -4.857 -18.383 1.00 87.56 89 LYS A N 1
ATOM 660 C CA . LYS A 1 89 ? 2.014 -4.376 -19.120 1.00 87.56 89 LYS A CA 1
ATOM 661 C C . LYS A 1 89 ? 3.237 -5.292 -18.968 1.00 87.56 89 LYS A C 1
ATOM 663 O O . LYS A 1 89 ? 4.347 -4.881 -19.288 1.00 87.56 89 LYS A O 1
ATOM 668 N N . SER A 1 90 ? 3.054 -6.514 -18.460 1.00 88.88 90 SER A N 1
ATOM 669 C CA . SER A 1 90 ? 4.136 -7.474 -18.206 1.00 88.88 90 SER A CA 1
ATOM 670 C C . SER A 1 90 ? 5.263 -6.902 -17.339 1.00 88.88 90 SER A C 1
ATOM 672 O O . SER A 1 90 ? 6.423 -7.251 -17.531 1.00 88.88 90 SER A O 1
ATOM 674 N N . TYR A 1 91 ? 4.928 -6.016 -16.393 1.00 88.94 91 TYR A N 1
ATOM 675 C CA . TYR A 1 91 ? 5.919 -5.456 -15.481 1.00 88.94 91 TYR A CA 1
ATOM 676 C C . TYR A 1 91 ? 6.573 -6.563 -14.651 1.00 88.94 91 TYR A C 1
ATOM 678 O O . TYR A 1 91 ? 5.879 -7.359 -14.005 1.00 88.94 91 TYR A O 1
ATOM 686 N N . ARG A 1 92 ? 7.903 -6.575 -14.634 1.00 88.69 92 ARG A N 1
ATOM 687 C CA . ARG A 1 92 ? 8.722 -7.472 -13.829 1.00 88.69 92 ARG A CA 1
ATOM 688 C C . ARG A 1 92 ? 9.889 -6.695 -13.237 1.00 88.69 92 ARG A C 1
ATOM 690 O O . ARG A 1 92 ? 10.478 -5.850 -13.902 1.00 88.69 92 ARG A O 1
ATOM 697 N N . TYR A 1 93 ? 10.219 -7.014 -11.996 1.00 87.44 93 TYR A N 1
ATOM 698 C CA . TYR A 1 93 ? 11.421 -6.522 -11.346 1.00 87.44 93 TYR A CA 1
ATOM 699 C C . TYR A 1 93 ? 12.406 -7.680 -11.172 1.00 87.44 93 TYR A C 1
ATOM 701 O O . TYR A 1 93 ? 12.028 -8.738 -10.658 1.00 87.44 93 TYR A O 1
ATOM 709 N N . ASP A 1 94 ? 13.632 -7.510 -11.662 1.00 87.69 94 ASP A N 1
ATOM 710 C CA . ASP A 1 94 ? 14.729 -8.454 -11.471 1.00 87.69 94 ASP A CA 1
ATOM 711 C C . ASP A 1 94 ? 15.552 -8.035 -10.250 1.00 87.69 94 ASP A C 1
ATOM 713 O O . ASP A 1 94 ? 16.312 -7.065 -10.288 1.00 87.69 94 ASP A O 1
ATOM 717 N N . TYR A 1 95 ? 15.394 -8.789 -9.162 1.00 83.50 95 TYR A N 1
ATOM 718 C CA . TYR A 1 95 ? 16.089 -8.543 -7.901 1.00 83.50 95 TYR A CA 1
ATOM 719 C C . TYR A 1 95 ? 17.603 -8.779 -7.984 1.00 83.50 95 TYR A C 1
ATOM 721 O O . TYR A 1 95 ? 18.342 -8.174 -7.209 1.00 83.50 95 TYR A O 1
ATOM 729 N N . ALA A 1 96 ? 18.078 -9.640 -8.892 1.00 85.12 96 ALA A N 1
ATOM 730 C CA . ALA A 1 96 ? 19.504 -9.934 -9.030 1.00 85.12 96 ALA A CA 1
ATOM 731 C C . ALA A 1 96 ? 20.223 -8.801 -9.769 1.00 85.12 96 ALA A C 1
ATOM 733 O O . ALA A 1 96 ? 21.281 -8.346 -9.338 1.00 85.12 96 ALA A O 1
ATOM 734 N N . SER A 1 97 ? 19.616 -8.314 -10.852 1.00 81.50 97 SER A N 1
ATOM 735 C CA . SER A 1 97 ? 20.195 -7.261 -11.692 1.00 81.50 97 SER A CA 1
ATOM 736 C C . SER A 1 97 ? 19.788 -5.843 -11.281 1.00 81.50 97 SER A C 1
ATOM 738 O O . SER A 1 97 ? 20.339 -4.885 -11.813 1.00 81.50 97 SER A O 1
ATOM 740 N N . ARG A 1 98 ? 18.844 -5.689 -10.341 1.00 84.31 98 ARG A N 1
ATOM 741 C CA . ARG A 1 98 ? 18.221 -4.407 -9.961 1.00 84.31 98 ARG A CA 1
ATOM 742 C C . ARG A 1 98 ? 17.681 -3.643 -11.166 1.00 84.31 98 ARG A C 1
ATOM 744 O O . ARG A 1 98 ? 18.004 -2.476 -11.392 1.00 84.31 98 ARG A O 1
ATOM 751 N N . MET A 1 99 ? 16.890 -4.339 -11.977 1.00 87.75 99 MET A N 1
ATOM 752 C CA . MET A 1 99 ? 16.328 -3.799 -13.211 1.00 87.75 99 MET A CA 1
ATOM 753 C C . MET A 1 99 ? 14.820 -3.986 -13.236 1.00 87.75 99 MET A C 1
ATOM 755 O O . MET A 1 99 ? 14.287 -5.029 -12.865 1.00 87.75 99 MET A O 1
ATOM 759 N N . SER A 1 100 ? 14.127 -2.959 -13.707 1.00 89.38 100 SER A N 1
ATOM 760 C CA . SER A 1 100 ? 12.691 -3.003 -13.950 1.00 89.38 100 SER A CA 1
ATOM 761 C C . SER A 1 100 ? 12.426 -3.131 -15.445 1.00 89.38 100 SER A C 1
ATOM 763 O O . SER A 1 100 ? 12.951 -2.353 -16.236 1.00 89.38 100 SER A O 1
ATOM 765 N N . CYS A 1 101 ? 11.610 -4.108 -15.830 1.00 89.12 101 CYS A N 1
ATOM 766 C CA . CYS A 1 101 ? 11.260 -4.391 -17.218 1.00 89.12 101 CYS A CA 1
ATOM 767 C C . CYS A 1 101 ? 9.743 -4.298 -17.393 1.00 89.12 101 CYS A C 1
ATOM 769 O O . CYS A 1 101 ? 8.984 -4.789 -16.556 1.00 89.12 101 CYS A O 1
ATOM 771 N N . TRP A 1 102 ? 9.276 -3.678 -18.472 1.00 92.31 102 TRP A N 1
ATOM 772 C CA . TRP A 1 102 ? 7.862 -3.680 -18.856 1.00 92.31 102 TRP A CA 1
ATOM 773 C C . TRP A 1 102 ? 7.703 -3.588 -20.367 1.00 92.31 102 TRP A C 1
ATOM 775 O O . TRP A 1 102 ? 8.623 -3.214 -21.088 1.00 92.31 102 TRP A O 1
ATOM 785 N N . ARG A 1 103 ? 6.509 -3.908 -20.863 1.00 88.81 103 ARG A N 1
ATOM 786 C CA . ARG A 1 103 ? 6.192 -3.833 -22.287 1.00 88.81 103 ARG A CA 1
ATOM 787 C C . ARG A 1 103 ? 5.346 -2.604 -22.593 1.00 88.81 103 ARG A C 1
ATOM 789 O O . ARG A 1 103 ? 4.317 -2.366 -21.959 1.00 88.81 103 ARG A O 1
ATOM 796 N N . GLU A 1 104 ? 5.758 -1.842 -23.598 1.00 86.19 104 GLU A N 1
ATOM 797 C CA . GLU A 1 104 ? 5.082 -0.620 -24.029 1.00 86.19 104 GLU A CA 1
ATOM 798 C C . GLU A 1 104 ? 5.119 -0.498 -25.553 1.00 86.19 104 GLU A C 1
ATOM 800 O O . GLU A 1 104 ? 6.179 -0.565 -26.169 1.00 86.19 104 GLU A O 1
ATOM 805 N N . GLY A 1 105 ? 3.945 -0.382 -26.186 1.00 82.00 105 GLY A N 1
ATOM 806 C CA . GLY A 1 105 ? 3.850 -0.283 -27.649 1.00 82.00 105 GLY A CA 1
ATOM 807 C C . GLY A 1 105 ? 4.416 -1.495 -28.404 1.00 82.00 105 GLY A C 1
ATOM 808 O O . GLY A 1 105 ? 4.868 -1.358 -29.532 1.00 82.00 105 GLY A O 1
ATOM 809 N N . GLY A 1 106 ? 4.438 -2.674 -27.775 1.00 79.38 106 GLY A N 1
ATOM 810 C CA . GLY A 1 106 ? 4.991 -3.899 -28.358 1.00 79.38 106 GLY A CA 1
ATOM 811 C C . GLY A 1 106 ? 6.486 -4.114 -28.103 1.00 79.38 106 GLY A C 1
ATOM 812 O O . GLY A 1 106 ? 6.910 -5.269 -28.164 1.00 79.38 106 GLY A O 1
ATOM 813 N N . ALA A 1 107 ? 7.230 -3.069 -27.723 1.00 86.19 107 ALA A N 1
ATOM 814 C CA . ALA A 1 107 ? 8.646 -3.131 -27.365 1.00 86.19 107 ALA A CA 1
ATOM 815 C C . ALA A 1 107 ? 8.848 -3.353 -25.857 1.00 86.19 107 ALA A C 1
ATOM 817 O O . ALA A 1 107 ? 8.048 -2.899 -25.033 1.00 86.19 107 ALA A O 1
ATOM 818 N N . GLU A 1 108 ? 9.920 -4.056 -25.501 1.00 88.50 108 GLU A N 1
ATOM 819 C CA . GLU A 1 108 ? 10.362 -4.185 -24.114 1.00 88.50 108 GLU A CA 1
ATOM 820 C C . GLU A 1 108 ? 11.166 -2.945 -23.714 1.00 88.50 108 GLU A C 1
ATOM 822 O O .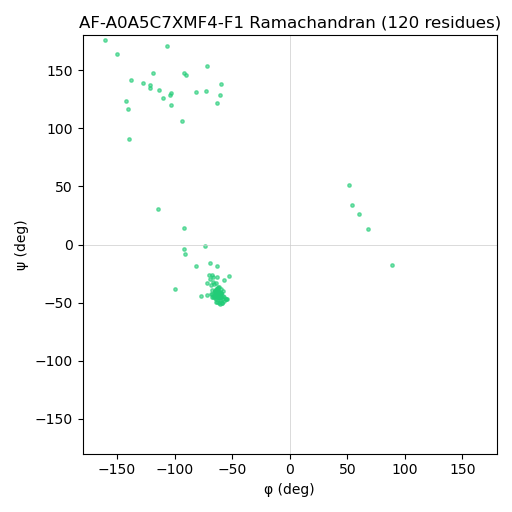 GL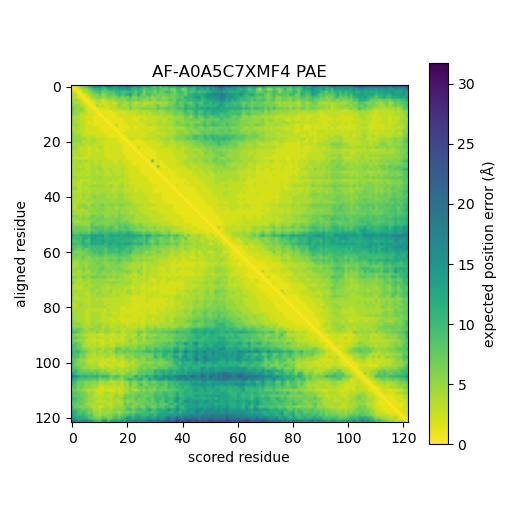U A 1 108 ? 12.036 -2.473 -24.448 1.00 88.50 108 GLU A O 1
ATOM 827 N N . ARG A 1 109 ? 10.825 -2.380 -22.560 1.00 89.31 109 ARG A N 1
ATOM 828 C CA . ARG A 1 109 ? 11.512 -1.261 -21.927 1.00 89.31 109 ARG A CA 1
ATOM 829 C C . ARG A 1 109 ? 12.142 -1.765 -20.647 1.00 89.31 109 ARG A C 1
ATOM 831 O O . ARG A 1 109 ? 11.482 -2.434 -19.854 1.00 89.31 109 ARG A O 1
ATOM 838 N N . THR A 1 110 ? 13.398 -1.408 -20.452 1.00 89.62 110 THR A N 1
ATOM 839 C CA . THR A 1 110 ? 14.153 -1.697 -19.242 1.00 89.62 110 THR A CA 1
ATOM 840 C C . THR A 1 110 ? 14.576 -0.386 -18.597 1.00 89.62 110 THR A C 1
ATOM 842 O O . THR A 1 110 ? 14.766 0.628 -19.271 1.00 89.62 110 THR A O 1
ATOM 845 N N . TYR A 1 111 ? 14.660 -0.388 -17.274 1.00 88.38 111 TYR A N 1
ATOM 846 C CA . TYR A 1 111 ? 15.205 0.712 -16.499 1.00 88.38 111 TYR A CA 1
ATOM 847 C C . TYR A 1 111 ? 16.034 0.136 -15.359 1.00 88.38 111 TYR A C 1
ATOM 849 O O . TYR A 1 111 ? 15.510 -0.596 -14.508 1.00 88.38 111 TYR A O 1
ATOM 857 N N . SER A 1 112 ? 17.328 0.433 -15.402 1.00 89.75 112 SER A N 1
ATOM 858 C CA . SER A 1 112 ? 18.349 -0.107 -14.514 1.00 89.75 112 SER A CA 1
ATOM 859 C C . SER A 1 112 ? 18.830 0.916 -13.488 1.00 89.75 112 SER A C 1
ATOM 861 O O . SER A 1 112 ? 18.516 2.107 -13.547 1.00 89.75 112 SER A O 1
ATOM 863 N N . PHE A 1 113 ? 19.620 0.439 -12.529 1.00 85.00 113 PHE A N 1
ATOM 864 C CA . PHE A 1 113 ? 20.298 1.309 -11.576 1.00 85.00 113 PHE A CA 1
ATOM 865 C C . PHE A 1 113 ? 21.294 2.268 -12.248 1.00 85.00 113 PHE A C 1
ATOM 867 O O . PHE A 1 113 ? 21.372 3.428 -11.846 1.00 85.00 113 PHE A O 1
ATOM 874 N N . ASP A 1 114 ? 21.995 1.825 -13.293 1.00 86.06 114 ASP A N 1
ATOM 875 C CA . ASP A 1 114 ? 22.957 2.658 -14.025 1.00 86.06 114 ASP A CA 1
ATOM 876 C C . ASP A 1 114 ? 22.250 3.822 -14.736 1.00 86.06 114 ASP A C 1
ATOM 878 O O . ASP A 1 114 ? 22.707 4.965 -14.668 1.00 86.06 114 ASP A O 1
ATOM 882 N N . ASP A 1 115 ? 21.075 3.562 -15.325 1.00 85.19 115 ASP A N 1
ATOM 883 C CA . ASP A 1 115 ? 20.230 4.603 -15.929 1.00 85.19 115 ASP A CA 1
ATOM 884 C C . ASP A 1 115 ? 19.810 5.651 -14.889 1.00 85.19 115 ASP A C 1
ATOM 886 O O . ASP A 1 115 ? 19.859 6.856 -15.144 1.00 85.19 115 ASP A O 1
ATOM 890 N N . TRP A 1 116 ? 19.443 5.203 -13.684 1.00 83.75 116 TRP A N 1
ATOM 891 C CA . TRP A 1 116 ? 19.097 6.093 -12.576 1.00 83.75 116 TRP A CA 1
ATOM 892 C C . TRP A 1 116 ? 20.279 6.956 -12.117 1.00 83.75 116 TRP A C 1
ATOM 894 O O . TRP A 1 116 ? 20.099 8.139 -11.816 1.00 83.75 116 TRP A O 1
ATOM 904 N N . GLN A 1 117 ? 21.491 6.393 -12.068 1.00 85.00 117 GLN A N 1
ATOM 905 C CA . GLN A 1 117 ? 22.697 7.151 -11.725 1.00 85.00 117 GLN A CA 1
ATOM 906 C C . GLN A 1 117 ? 23.040 8.184 -12.802 1.00 85.00 117 GLN A C 1
ATOM 908 O O . GLN A 1 117 ? 23.342 9.330 -12.467 1.00 85.00 117 GLN A O 1
ATOM 913 N N . ALA A 1 118 ? 22.941 7.806 -14.078 1.00 86.38 118 ALA A N 1
ATOM 914 C CA . ALA A 1 118 ? 23.208 8.692 -15.205 1.00 86.38 118 ALA A CA 1
ATOM 915 C C . ALA A 1 118 ? 22.224 9.874 -15.267 1.00 86.38 118 ALA A C 1
ATOM 917 O O . ALA A 1 118 ? 22.631 11.000 -15.549 1.00 86.38 118 ALA A O 1
ATOM 918 N N . GLU A 1 119 ? 20.941 9.648 -14.960 1.00 85.19 119 GLU A N 1
ATOM 919 C CA . GLU A 1 119 ? 19.930 10.713 -14.883 1.00 85.19 119 GLU A CA 1
ATOM 920 C C . GLU A 1 119 ? 20.182 11.701 -13.734 1.00 85.19 119 GLU A C 1
ATOM 922 O O . GLU A 1 119 ? 19.803 12.862 -13.843 1.00 85.19 119 GLU A O 1
ATOM 927 N N . ARG 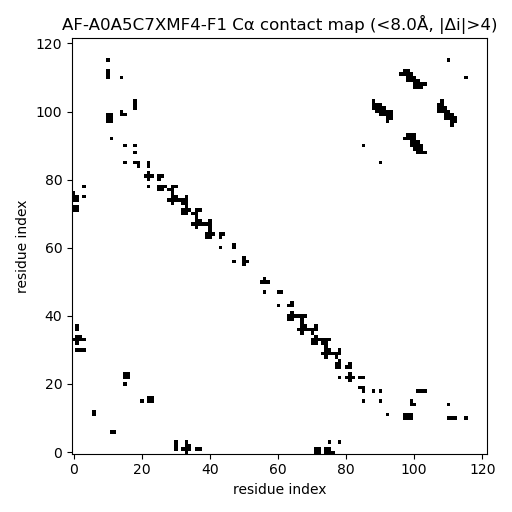A 1 120 ? 20.830 11.273 -12.642 1.00 79.94 120 ARG A N 1
ATOM 928 C CA . ARG A 1 120 ? 21.137 12.134 -11.485 1.00 79.94 120 ARG A CA 1
ATOM 929 C C . ARG A 1 120 ? 22.380 13.006 -11.644 1.00 79.94 120 ARG A C 1
ATOM 931 O O . ARG A 1 120 ? 22.557 13.931 -10.857 1.00 79.94 120 ARG A O 1
ATOM 938 N N . GLN A 1 121 ? 23.257 12.673 -12.585 1.00 80.94 121 GLN A N 1
ATOM 939 C CA . GLN A 1 121 ? 24.490 13.419 -12.859 1.00 80.94 121 GLN A CA 1
ATOM 940 C C . GLN A 1 121 ? 24.313 14.500 -13.938 1.00 80.94 121 GLN A C 1
ATOM 942 O O . GLN A 1 121 ? 25.261 15.233 -14.216 1.00 80.94 121 GLN A O 1
ATOM 947 N N . ARG A 1 122 ? 23.124 14.586 -14.544 1.00 64.69 122 ARG A N 1
ATOM 948 C CA . ARG A 1 122 ? 22.720 15.654 -15.467 1.00 64.69 122 ARG A CA 1
ATOM 949 C C . ARG A 1 122 ? 21.959 16.745 -14.730 1.00 64.69 122 ARG A C 1
ATOM 951 O O . ARG A 1 122 ? 22.124 17.911 -15.141 1.00 64.69 122 ARG A O 1
#

Secondary structure (DSSP, 8-state):
--SPPPPSSHHHHHHHHHH-HHHHHHHHHHHHHHHHHHHHHHHHHHHHHHHHHTT---GGGGHHHHHHHHHHHHHHHHHHHHHHHHHHTT-EEETTTTEEEEEETTEEEEEEHHHHHHHH--